Protein AF-A0A2P2J879-F1 (afdb_monomer_lite)

Sequence (138 aa):
MIVTAGTDDEILAEFYRYWCLKEAYVKAIGSGVAYGLDKVEFHHTNWTNISIKIDGQPVKQWKFWLSEHPKKHWVSVARGHPRSAVESYKRALSLVELDQDEYYKAIHLPEKKFVIRTVEQLIPAPLVMDTLVKRTKT

Structure (mmCIF, N/CA/C/O backbone):
data_AF-A0A2P2J879-F1
#
_entry.id   AF-A0A2P2J879-F1
#
loop_
_atom_site.group_PDB
_atom_site.id
_atom_site.type_symbol
_atom_site.label_atom_id
_atom_site.label_alt_id
_atom_site.label_comp_id
_atom_site.label_asym_id
_atom_site.label_entity_id
_atom_site.label_seq_id
_atom_site.pdbx_PDB_ins_code
_atom_site.Cartn_x
_atom_site.Cartn_y
_atom_site.Cartn_z
_atom_site.occupancy
_atom_site.B_iso_or_equiv
_atom_site.auth_seq_id
_atom_site.auth_comp_id
_atom_site.auth_asym_id
_atom_site.auth_atom_id
_atom_site.pdbx_PDB_model_num
ATOM 1 N N . MET A 1 1 ? -8.571 15.320 -6.843 1.00 47.09 1 MET A N 1
ATOM 2 C CA . MET A 1 1 ? -8.275 15.803 -8.209 1.00 47.09 1 MET A CA 1
ATOM 3 C C . MET A 1 1 ? -6.772 16.018 -8.293 1.00 47.09 1 MET A C 1
ATOM 5 O O . MET A 1 1 ? -6.259 16.747 -7.454 1.00 47.09 1 MET A O 1
ATOM 9 N N . ILE A 1 2 ? -6.063 15.330 -9.195 1.00 59.66 2 ILE A N 1
ATOM 10 C CA . ILE A 1 2 ? -4.633 15.590 -9.439 1.00 59.66 2 ILE A CA 1
ATOM 11 C C . ILE A 1 2 ? -4.593 16.864 -10.281 1.00 59.66 2 ILE A C 1
ATOM 13 O O . ILE A 1 2 ? -4.916 16.827 -11.463 1.00 59.66 2 ILE A O 1
ATOM 17 N N . VAL A 1 3 ? -4.332 18.003 -9.643 1.00 55.19 3 VAL A N 1
ATOM 18 C CA . VAL A 1 3 ? -4.157 19.286 -10.331 1.00 55.19 3 VAL A CA 1
ATOM 19 C C . VAL A 1 3 ? -2.695 19.651 -10.184 1.00 55.19 3 VAL A C 1
ATOM 21 O O . VAL A 1 3 ? -2.288 20.249 -9.191 1.00 55.19 3 VAL A O 1
ATOM 24 N N . THR A 1 4 ? -1.889 19.231 -11.144 1.00 58.94 4 THR A N 1
ATOM 25 C CA . THR A 1 4 ? -0.480 19.600 -11.230 1.00 58.94 4 THR A CA 1
ATOM 26 C C . THR A 1 4 ? -0.231 20.166 -12.621 1.00 58.94 4 THR A C 1
ATOM 28 O O . THR A 1 4 ? -0.651 19.590 -13.620 1.00 58.94 4 THR A O 1
ATOM 31 N N . ALA A 1 5 ? 0.409 21.335 -12.690 1.00 58.19 5 ALA A N 1
ATOM 32 C CA . ALA A 1 5 ? 0.972 21.841 -13.935 1.00 58.19 5 ALA A CA 1
ATOM 33 C C . ALA A 1 5 ? 2.221 20.997 -14.226 1.00 58.19 5 ALA A C 1
ATOM 35 O O . ALA A 1 5 ? 3.255 21.198 -13.595 1.00 58.19 5 ALA A O 1
ATOM 36 N N . GLY A 1 6 ? 2.092 19.998 -15.095 1.00 73.50 6 GLY A N 1
ATOM 37 C CA . GLY A 1 6 ? 3.152 19.046 -15.416 1.00 73.50 6 GLY A CA 1
ATOM 38 C C . GLY A 1 6 ? 2.914 18.379 -16.766 1.00 73.50 6 GLY A C 1
ATOM 39 O O . GLY A 1 6 ? 1.856 18.536 -17.374 1.00 73.50 6 GLY A O 1
ATOM 40 N N . THR A 1 7 ? 3.921 17.661 -17.242 1.00 87.69 7 THR A N 1
ATOM 41 C CA . THR A 1 7 ? 3.858 16.817 -18.440 1.00 87.69 7 THR A CA 1
ATOM 42 C C . THR A 1 7 ? 2.912 15.630 -18.241 1.00 87.69 7 THR A C 1
ATOM 44 O O . THR A 1 7 ? 2.654 15.212 -17.110 1.00 87.69 7 THR A O 1
ATOM 47 N N . ASP A 1 8 ? 2.447 15.028 -19.337 1.00 89.19 8 ASP A N 1
ATOM 48 C CA . ASP A 1 8 ? 1.613 13.816 -19.292 1.00 89.19 8 ASP A CA 1
ATOM 49 C C . ASP A 1 8 ? 2.276 12.683 -18.486 1.00 89.19 8 ASP A C 1
ATOM 51 O O . ASP A 1 8 ? 1.615 11.987 -17.716 1.00 89.19 8 ASP A O 1
ATOM 55 N N . ASP A 1 9 ? 3.600 12.547 -18.602 1.00 87.88 9 ASP A N 1
ATOM 56 C CA . ASP A 1 9 ? 4.409 11.573 -17.863 1.00 87.88 9 ASP A CA 1
ATOM 57 C C . ASP A 1 9 ? 4.388 11.821 -16.344 1.00 87.88 9 ASP A C 1
ATOM 59 O O . ASP A 1 9 ? 4.324 10.877 -15.551 1.00 87.88 9 ASP A O 1
ATOM 63 N N . GLU A 1 10 ? 4.432 13.086 -15.921 1.00 88.12 10 GLU A N 1
ATOM 64 C CA . GLU A 1 10 ? 4.366 13.475 -14.509 1.00 88.12 10 GLU A CA 1
ATOM 65 C C . GLU A 1 10 ? 2.960 13.273 -13.945 1.00 88.12 10 GLU A C 1
ATOM 67 O O . GLU A 1 10 ? 2.810 12.732 -12.848 1.00 88.12 10 GLU A O 1
ATOM 72 N N . ILE A 1 11 ? 1.928 13.632 -14.714 1.00 90.38 11 ILE A N 1
ATOM 73 C CA . ILE A 1 11 ? 0.526 13.382 -14.358 1.00 90.38 11 ILE A CA 1
ATOM 74 C C . ILE A 1 11 ? 0.289 11.876 -14.192 1.00 90.38 11 ILE A C 1
ATOM 76 O O . ILE A 1 11 ? -0.329 11.442 -13.215 1.00 90.38 11 ILE A O 1
ATOM 80 N N . LEU A 1 12 ? 0.819 11.062 -15.106 1.00 90.44 12 LEU A N 1
ATOM 81 C CA . LEU A 1 12 ? 0.695 9.611 -15.054 1.00 90.44 12 LEU A CA 1
ATOM 82 C C . LEU A 1 12 ? 1.451 9.008 -13.861 1.00 90.44 12 LEU A C 1
ATOM 84 O O . LEU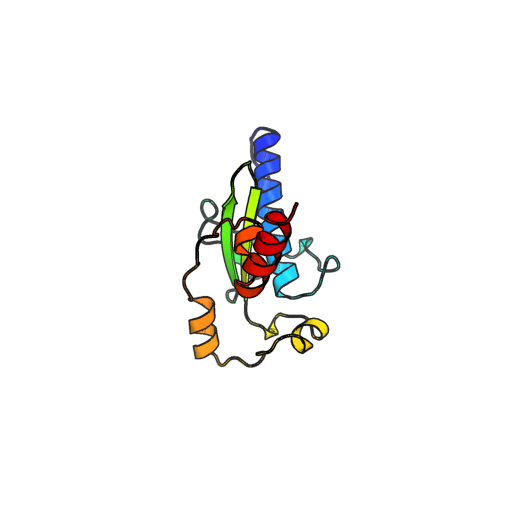 A 1 12 ? 0.939 8.105 -13.195 1.00 90.44 12 LEU A O 1
ATOM 88 N N . ALA A 1 13 ? 2.644 9.516 -13.545 1.00 89.75 13 ALA A N 1
ATOM 89 C CA . ALA A 1 13 ? 3.390 9.088 -12.366 1.00 89.75 13 ALA A CA 1
ATOM 90 C C . ALA A 1 13 ? 2.623 9.394 -11.070 1.00 89.75 13 ALA A C 1
ATOM 92 O O . ALA A 1 13 ? 2.502 8.521 -10.210 1.00 89.75 13 ALA A O 1
ATOM 93 N N . GLU A 1 14 ? 2.057 10.595 -10.946 1.00 92.06 14 GLU A N 1
ATOM 94 C CA . GLU A 1 14 ? 1.207 10.984 -9.815 1.00 92.06 14 GLU A CA 1
ATOM 95 C C . GLU A 1 14 ? -0.024 10.079 -9.701 1.00 92.06 14 GLU A C 1
ATOM 97 O O . GLU A 1 14 ? -0.326 9.570 -8.617 1.00 92.06 14 GLU A O 1
ATOM 102 N N . PHE A 1 15 ? -0.693 9.799 -10.824 1.00 92.44 15 PHE A N 1
ATOM 103 C CA . PHE A 1 15 ? -1.813 8.863 -10.868 1.00 92.44 15 PHE A CA 1
ATOM 104 C C . PHE A 1 15 ? -1.416 7.488 -10.326 1.00 92.44 15 PHE A C 1
ATOM 106 O O . PHE A 1 15 ? -2.097 6.963 -9.442 1.00 92.44 15 PHE A O 1
ATOM 113 N N . TYR A 1 16 ? -0.294 6.924 -10.782 1.00 93.00 16 TYR A N 1
ATOM 114 C CA . TYR A 1 16 ? 0.159 5.619 -10.307 1.00 93.00 16 TYR A CA 1
ATOM 115 C C . TYR A 1 16 ? 0.497 5.607 -8.820 1.00 93.00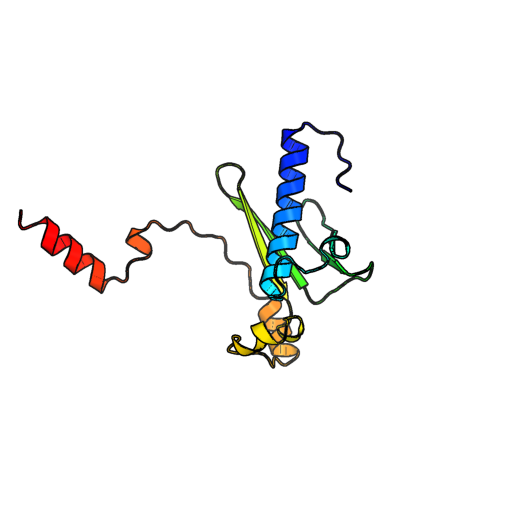 16 TYR A C 1
ATOM 117 O O . TYR A 1 16 ? 0.197 4.617 -8.155 1.00 93.00 16 TYR A O 1
ATOM 125 N N . ARG A 1 17 ? 1.064 6.683 -8.266 1.00 95.06 17 ARG A N 1
ATOM 126 C CA . ARG A 1 17 ? 1.338 6.776 -6.823 1.00 95.06 17 ARG A CA 1
ATOM 127 C C . ARG A 1 17 ? 0.048 6.714 -6.005 1.00 95.06 17 ARG A C 1
ATOM 129 O O . ARG A 1 17 ? -0.064 5.886 -5.098 1.00 95.06 17 ARG A O 1
ATOM 136 N N . TYR A 1 18 ? -0.951 7.525 -6.358 1.00 95.19 18 TYR A N 1
ATOM 137 C CA . TYR A 1 18 ? -2.253 7.510 -5.682 1.00 95.19 18 TYR A CA 1
ATOM 138 C C . TYR A 1 18 ? -2.997 6.189 -5.875 1.00 95.19 18 TYR A C 1
ATOM 140 O O . TYR A 1 18 ? -3.551 5.651 -4.914 1.00 95.19 18 TYR A O 1
ATOM 148 N N . TRP A 1 19 ? -2.991 5.646 -7.093 1.00 94.00 19 TRP A N 1
ATOM 149 C CA . TRP A 1 19 ? -3.592 4.350 -7.394 1.00 94.00 19 TRP A CA 1
ATOM 150 C C . TRP A 1 19 ? -2.954 3.237 -6.559 1.00 94.00 19 TRP A C 1
ATOM 152 O O . TRP A 1 19 ? -3.656 2.476 -5.898 1.00 94.00 19 TRP A O 1
ATOM 162 N N . CYS A 1 20 ? -1.621 3.198 -6.506 1.00 95.25 20 CYS A N 1
ATOM 163 C CA . CYS A 1 20 ? -0.864 2.228 -5.724 1.00 95.25 20 CYS A CA 1
ATOM 164 C C . CYS A 1 20 ? -1.233 2.293 -4.233 1.00 95.25 20 CYS A C 1
ATOM 166 O O . CYS A 1 20 ? -1.431 1.259 -3.596 1.00 95.25 20 CYS A O 1
ATOM 168 N N . LEU A 1 21 ? -1.373 3.491 -3.657 1.00 96.38 21 LEU A N 1
ATOM 169 C CA . LEU A 1 21 ? -1.797 3.663 -2.262 1.00 96.38 21 LEU A CA 1
ATOM 170 C C . LEU A 1 21 ? -3.236 3.186 -2.015 1.00 96.38 21 LEU A C 1
ATOM 172 O O . LEU A 1 21 ? -3.487 2.469 -1.041 1.00 96.38 21 LEU A O 1
ATOM 176 N N . LYS A 1 22 ? -4.171 3.539 -2.905 1.00 95.06 22 LYS A N 1
ATOM 177 C CA . LYS A 1 22 ? -5.574 3.096 -2.838 1.00 95.06 22 LYS A CA 1
ATOM 178 C C . LYS A 1 22 ? -5.693 1.574 -2.911 1.00 95.06 22 LYS A C 1
ATOM 180 O O . LYS A 1 22 ? -6.380 0.977 -2.085 1.00 95.06 22 LYS A O 1
ATOM 185 N N . GLU A 1 23 ? -4.964 0.949 -3.828 1.00 94.94 23 GLU A N 1
ATOM 186 C CA . GLU A 1 23 ? -4.901 -0.506 -3.977 1.00 94.94 23 GLU A CA 1
ATOM 187 C C . GLU A 1 23 ? -4.354 -1.201 -2.726 1.00 94.94 23 GLU A C 1
ATOM 189 O O . GLU A 1 23 ? -4.931 -2.185 -2.265 1.00 94.94 23 GLU A O 1
ATOM 194 N N . ALA A 1 24 ? -3.267 -0.695 -2.132 1.00 95.62 24 ALA A N 1
ATOM 195 C CA . ALA A 1 24 ? -2.731 -1.277 -0.902 1.00 95.62 24 ALA A CA 1
ATOM 196 C C . ALA A 1 24 ? -3.718 -1.177 0.266 1.00 95.62 24 ALA A C 1
ATOM 198 O O . ALA A 1 24 ? -3.851 -2.135 1.027 1.00 95.62 24 ALA A O 1
ATOM 199 N N . TYR A 1 25 ? -4.442 -0.061 0.389 1.00 95.31 25 TYR A N 1
ATOM 200 C CA . TYR A 1 25 ? -5.497 0.090 1.390 1.00 95.31 25 TYR A CA 1
ATOM 201 C C . TYR A 1 25 ? -6.623 -0.938 1.192 1.00 95.31 25 TYR A C 1
ATOM 203 O O . TYR A 1 25 ? -6.941 -1.681 2.120 1.00 95.31 25 TYR A O 1
ATOM 211 N N . VAL A 1 26 ? -7.170 -1.043 -0.024 1.00 94.50 26 VAL A N 1
ATOM 212 C CA . VAL A 1 26 ? -8.242 -1.998 -0.361 1.00 94.50 26 VAL A CA 1
ATOM 213 C C . VAL A 1 26 ? -7.810 -3.443 -0.120 1.00 94.50 26 VAL A C 1
ATOM 215 O O . VAL A 1 26 ? -8.568 -4.231 0.447 1.00 94.50 26 VAL A O 1
ATOM 218 N N . LYS A 1 27 ? -6.573 -3.796 -0.486 1.00 94.25 27 LYS A N 1
ATOM 219 C CA . LYS A 1 27 ? -6.002 -5.125 -0.224 1.00 94.25 27 LYS A CA 1
ATOM 220 C C . LYS A 1 27 ? -5.847 -5.401 1.266 1.00 94.25 27 LYS A C 1
ATOM 222 O O . LYS A 1 27 ? -6.144 -6.506 1.705 1.00 94.25 27 LYS A O 1
ATOM 227 N N . ALA A 1 28 ? -5.426 -4.409 2.047 1.00 94.19 28 ALA A N 1
ATOM 228 C CA . ALA A 1 28 ? -5.265 -4.561 3.488 1.00 94.19 28 ALA A CA 1
ATOM 229 C C . ALA A 1 28 ? -6.601 -4.774 4.218 1.00 94.19 28 ALA A C 1
ATOM 231 O O . ALA A 1 28 ? -6.631 -5.502 5.207 1.00 94.19 28 ALA A O 1
ATOM 232 N N . ILE A 1 29 ? -7.705 -4.190 3.736 1.00 93.69 29 ILE A N 1
ATOM 233 C CA . ILE A 1 29 ? -9.045 -4.451 4.293 1.00 93.69 29 ILE A CA 1
ATOM 234 C C . ILE A 1 29 ? -9.754 -5.649 3.643 1.00 93.69 29 ILE A C 1
ATOM 236 O O . ILE A 1 29 ? -10.730 -6.150 4.195 1.00 93.69 29 ILE A O 1
ATOM 240 N N . GLY A 1 30 ? -9.284 -6.129 2.491 1.00 93.25 30 GLY A N 1
ATOM 241 C CA . GLY A 1 30 ? -9.836 -7.296 1.798 1.00 93.25 30 GLY A CA 1
ATOM 242 C C . GLY A 1 30 ? -11.203 -7.069 1.142 1.00 93.25 30 GLY A C 1
ATOM 243 O O . GLY A 1 30 ? -11.911 -8.034 0.873 1.00 93.25 30 GLY A O 1
ATOM 244 N N . SER A 1 31 ? -11.601 -5.820 0.891 1.00 89.75 31 SER A N 1
ATOM 245 C CA . SER A 1 31 ? -12.914 -5.478 0.314 1.00 89.75 31 SER A CA 1
ATOM 246 C C . SER A 1 31 ? -12.999 -5.666 -1.206 1.00 89.75 31 SER A C 1
ATOM 248 O O . SER A 1 31 ? -14.097 -5.750 -1.756 1.00 89.75 31 SER A O 1
ATOM 250 N N . GLY A 1 32 ? -11.854 -5.741 -1.889 1.00 84.31 32 GLY A N 1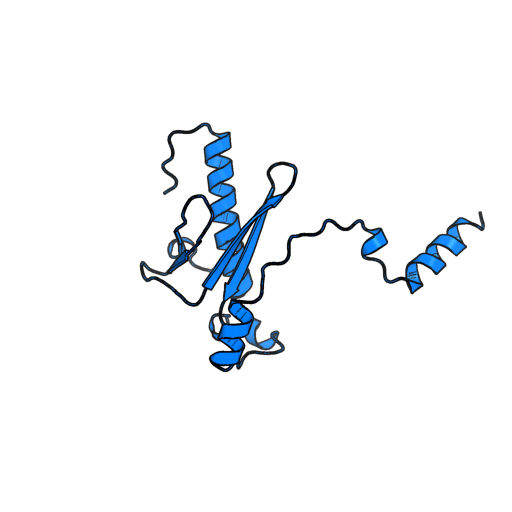
ATOM 251 C CA . GLY A 1 32 ? -11.788 -5.815 -3.348 1.00 84.31 32 GLY A CA 1
ATOM 252 C C . GLY A 1 32 ? -12.251 -4.530 -4.048 1.00 84.31 32 GLY A C 1
ATOM 253 O O . GLY A 1 32 ? -12.432 -3.480 -3.435 1.00 84.31 32 GLY A O 1
ATOM 254 N N . VAL A 1 33 ? -12.448 -4.616 -5.366 1.00 73.75 33 VAL A N 1
ATOM 255 C CA . VAL A 1 33 ? -12.694 -3.455 -6.253 1.00 73.75 33 VAL A CA 1
ATOM 256 C C . VAL A 1 33 ? -14.044 -2.767 -5.997 1.00 73.75 33 VAL A C 1
ATOM 258 O O . VAL A 1 33 ? -14.256 -1.639 -6.423 1.00 73.75 33 VAL A O 1
ATOM 261 N N . ALA A 1 34 ? -14.959 -3.423 -5.278 1.00 75.56 34 ALA A N 1
ATOM 262 C CA . ALA A 1 34 ? -16.264 -2.864 -4.923 1.00 75.56 34 ALA A CA 1
ATOM 263 C C . ALA A 1 34 ? -16.189 -1.773 -3.838 1.00 75.56 34 ALA A C 1
ATOM 265 O O . ALA A 1 34 ? -17.199 -1.143 -3.524 1.00 75.56 34 ALA A O 1
ATOM 266 N N . TYR A 1 35 ? -15.019 -1.557 -3.233 1.00 79.00 35 TYR A N 1
ATOM 267 C CA . TYR A 1 35 ? -14.852 -0.499 -2.250 1.00 79.00 35 TYR A CA 1
ATOM 268 C C . TYR A 1 35 ? -14.948 0.879 -2.909 1.00 79.00 35 TYR A C 1
ATOM 270 O O . TYR A 1 35 ? -14.288 1.135 -3.915 1.00 79.00 35 TYR A O 1
ATOM 278 N N . GLY A 1 36 ? -15.730 1.780 -2.309 1.00 83.50 36 GLY A N 1
ATOM 279 C CA . GLY A 1 36 ? -15.859 3.172 -2.747 1.00 83.50 36 GLY A CA 1
ATOM 280 C C . GLY A 1 36 ? -14.541 3.928 -2.601 1.00 83.50 36 GLY A C 1
ATOM 281 O O . GLY A 1 36 ? -14.283 4.573 -1.585 1.00 83.50 36 GLY A O 1
ATOM 282 N N . LEU A 1 37 ? -13.667 3.806 -3.602 1.00 85.62 37 LEU A N 1
ATOM 283 C CA . LEU A 1 37 ? -12.359 4.454 -3.634 1.00 85.62 37 LEU A CA 1
ATOM 284 C C . LEU A 1 37 ? -12.467 5.976 -3.716 1.00 85.62 37 LEU A C 1
ATOM 286 O O . LEU A 1 37 ? -11.523 6.664 -3.335 1.00 85.62 37 LEU A O 1
ATOM 290 N N . ASP A 1 38 ? -13.587 6.502 -4.200 1.00 88.56 38 ASP A N 1
ATOM 291 C CA . ASP A 1 38 ? -13.933 7.924 -4.207 1.00 88.56 38 ASP A CA 1
ATOM 292 C C . ASP A 1 38 ? -13.917 8.535 -2.799 1.00 88.56 38 ASP A C 1
ATOM 294 O O . ASP A 1 38 ? -13.509 9.680 -2.640 1.00 88.56 38 ASP A O 1
ATOM 298 N N . LYS A 1 39 ? -14.232 7.735 -1.776 1.00 91.25 39 LYS A N 1
ATOM 299 C CA . LYS A 1 39 ? -14.252 8.144 -0.364 1.00 91.25 39 LYS A CA 1
ATOM 300 C C . LYS A 1 39 ? -12.874 8.210 0.286 1.00 91.25 39 LYS A C 1
ATOM 302 O O . LYS A 1 39 ? -12.756 8.689 1.411 1.00 91.25 39 LYS A O 1
ATOM 307 N N . VAL A 1 40 ? -11.850 7.667 -0.376 1.00 93.25 40 VAL A N 1
ATOM 308 C CA . VAL A 1 40 ? -10.492 7.536 0.162 1.00 93.25 40 VAL A CA 1
ATOM 309 C C . VAL A 1 40 ? -9.601 8.641 -0.382 1.00 93.25 40 VAL A C 1
ATOM 311 O O . VAL A 1 40 ? -9.296 8.688 -1.580 1.00 93.25 40 VAL A O 1
ATOM 314 N N . GLU A 1 41 ? -9.112 9.480 0.519 1.00 95.31 41 GLU A N 1
ATOM 315 C CA . GLU A 1 41 ? -8.217 10.590 0.212 1.00 95.31 41 GLU A CA 1
ATOM 316 C C . GLU A 1 41 ? -6.869 10.380 0.896 1.00 95.31 41 GLU A C 1
ATOM 318 O O . GLU A 1 41 ? -6.801 10.113 2.095 1.00 95.31 41 GLU A O 1
ATOM 323 N N . PHE A 1 42 ? -5.787 10.523 0.134 1.00 96.06 42 PHE A N 1
ATOM 324 C CA . PHE A 1 42 ? -4.427 10.475 0.659 1.00 96.06 42 PHE A CA 1
ATOM 325 C C . PHE A 1 42 ? -3.841 11.880 0.732 1.00 96.06 42 PHE A C 1
ATOM 327 O O . PHE A 1 42 ? -3.979 12.669 -0.200 1.00 96.06 42 PHE A O 1
ATOM 334 N N . HIS A 1 43 ? -3.144 12.162 1.828 1.00 95.81 43 HIS A N 1
ATOM 335 C CA . HIS A 1 43 ? -2.389 13.390 2.044 1.00 95.81 43 HIS A CA 1
ATOM 336 C C . HIS A 1 43 ? -0.955 13.043 2.418 1.00 95.81 43 HIS A C 1
ATOM 338 O O . HIS A 1 43 ? -0.719 12.071 3.134 1.00 95.81 43 HIS A O 1
ATOM 344 N N . HIS A 1 44 ? 0.006 13.838 1.964 1.00 95.69 44 HIS A N 1
ATOM 345 C CA . HIS A 1 44 ? 1.422 13.577 2.191 1.00 95.69 44 HIS A CA 1
ATOM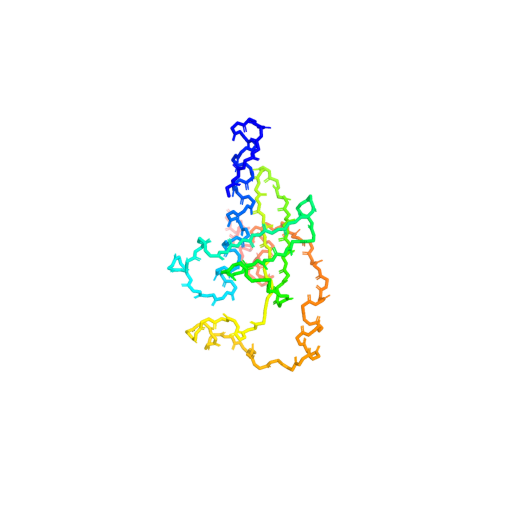 346 C C . HIS A 1 44 ? 2.240 14.868 2.138 1.00 95.69 44 HIS A C 1
ATOM 348 O O . HIS A 1 44 ? 1.813 15.867 1.561 1.00 95.69 44 HIS A O 1
ATOM 354 N N . THR A 1 45 ? 3.474 14.799 2.629 1.00 93.69 45 THR A N 1
ATOM 355 C CA . THR A 1 45 ? 4.507 15.815 2.401 1.00 93.69 45 THR A CA 1
ATOM 356 C C . THR A 1 45 ? 5.589 15.178 1.540 1.00 93.69 45 THR A C 1
ATOM 358 O O . THR A 1 45 ? 6.304 14.302 2.019 1.00 93.69 45 THR A O 1
ATOM 361 N N . ASN A 1 46 ? 5.695 15.560 0.262 1.00 90.75 46 ASN A N 1
ATOM 362 C CA . ASN A 1 46 ? 6.662 14.979 -0.689 1.00 90.75 46 ASN A CA 1
ATOM 363 C C . ASN A 1 46 ? 6.662 13.439 -0.707 1.00 90.75 46 ASN A C 1
ATOM 365 O O . ASN A 1 46 ? 7.716 12.820 -0.601 1.00 90.75 46 ASN A O 1
ATOM 369 N N . TRP A 1 47 ? 5.480 12.816 -0.759 1.00 93.06 47 TRP A N 1
ATOM 370 C CA . TRP A 1 47 ? 5.322 11.354 -0.724 1.00 93.06 47 TRP A CA 1
ATOM 371 C C . TRP A 1 47 ? 5.868 10.660 0.537 1.00 93.06 47 TRP A C 1
ATOM 373 O O . TRP A 1 47 ? 5.977 9.439 0.595 1.00 93.06 47 TRP A O 1
ATOM 383 N N . THR A 1 48 ? 6.131 11.439 1.586 1.00 91.19 48 THR A N 1
ATOM 384 C CA . THR A 1 48 ? 6.433 10.984 2.946 1.00 91.19 48 THR A CA 1
ATOM 385 C C . THR A 1 48 ? 5.314 11.410 3.900 1.00 91.19 48 THR A C 1
ATOM 387 O O . THR A 1 48 ? 4.459 12.221 3.536 1.00 91.19 48 THR A O 1
ATOM 390 N N . ASN A 1 49 ? 5.298 10.867 5.124 1.00 92.69 49 ASN A N 1
ATOM 391 C CA . ASN A 1 49 ? 4.266 11.167 6.131 1.00 92.69 49 ASN A CA 1
ATOM 392 C C . ASN A 1 49 ? 2.836 11.006 5.583 1.00 92.69 49 ASN A C 1
ATOM 394 O O . ASN A 1 49 ? 1.971 11.859 5.774 1.00 92.69 49 ASN A O 1
ATOM 398 N N . ILE A 1 50 ? 2.615 9.917 4.845 1.00 96.00 50 ILE A N 1
ATOM 399 C CA . ILE A 1 50 ? 1.356 9.659 4.156 1.00 96.00 50 ILE A CA 1
ATOM 400 C C . ILE A 1 50 ? 0.265 9.351 5.189 1.00 96.00 50 ILE A C 1
ATOM 402 O O . ILE A 1 50 ? 0.407 8.457 6.024 1.00 96.00 50 ILE A O 1
ATOM 406 N N . SER A 1 51 ? -0.842 10.079 5.098 1.00 95.50 51 SER A N 1
ATOM 407 C CA . SER A 1 51 ? -2.041 9.926 5.919 1.00 95.50 51 SER A CA 1
ATOM 408 C C . SER A 1 51 ? -3.279 9.779 5.039 1.00 95.50 51 SER A C 1
ATOM 410 O O . SER A 1 51 ? -3.258 10.115 3.853 1.00 95.50 51 SER A O 1
ATOM 412 N N . ILE A 1 52 ? -4.353 9.256 5.624 1.00 95.62 52 ILE A N 1
ATOM 413 C CA . ILE A 1 52 ? -5.600 8.948 4.926 1.00 95.62 52 ILE A CA 1
ATOM 414 C C . ILE A 1 52 ? -6.780 9.661 5.590 1.00 95.62 52 ILE A C 1
ATOM 416 O O . ILE A 1 52 ? -6.859 9.757 6.823 1.00 95.62 52 ILE A O 1
ATOM 420 N N . LYS A 1 53 ? -7.720 10.119 4.766 1.00 96.50 53 LYS A N 1
ATOM 421 C CA . LYS A 1 53 ? -9.083 10.447 5.172 1.00 96.50 53 LYS A CA 1
ATOM 422 C C . LYS A 1 53 ? -10.066 9.517 4.477 1.00 96.50 53 LYS A C 1
ATOM 424 O O . LYS A 1 53 ? -9.877 9.164 3.314 1.00 96.50 53 LYS A O 1
ATOM 429 N N . ILE A 1 54 ? -11.102 9.128 5.207 1.00 93.50 54 ILE A N 1
ATOM 430 C CA . ILE A 1 54 ? -12.222 8.345 4.689 1.00 93.50 54 ILE A CA 1
ATOM 431 C C . ILE A 1 54 ? -13.484 9.150 4.950 1.00 93.50 54 ILE A C 1
ATOM 433 O O . ILE A 1 54 ? -13.703 9.569 6.086 1.00 93.50 54 ILE A O 1
ATOM 437 N N . ASP A 1 55 ? -14.265 9.414 3.902 1.00 94.19 55 ASP A N 1
ATOM 438 C CA . ASP A 1 55 ? -15.458 10.269 3.981 1.00 94.19 55 ASP A CA 1
ATOM 439 C C . ASP A 1 55 ? -15.135 11.636 4.634 1.00 94.19 55 ASP A C 1
ATOM 441 O O . ASP A 1 55 ? -15.836 12.132 5.517 1.00 94.19 55 ASP A O 1
ATOM 445 N N . GLY A 1 56 ? -13.989 12.219 4.257 1.00 94.50 56 GLY A N 1
ATOM 446 C CA . GLY A 1 56 ? -13.481 13.487 4.792 1.00 94.50 56 GLY A CA 1
ATOM 447 C C . GLY A 1 56 ? -12.900 13.427 6.214 1.00 94.50 56 GLY A C 1
ATOM 448 O O . GLY A 1 56 ? -12.327 14.418 6.674 1.00 94.50 56 GLY A O 1
ATOM 449 N N . GLN A 1 57 ? -12.978 12.287 6.910 1.00 96.06 57 GLN A N 1
ATOM 450 C CA . GLN A 1 57 ? -12.518 12.142 8.294 1.00 96.06 57 GLN A CA 1
ATOM 451 C C . GLN A 1 57 ? -11.117 11.518 8.387 1.00 96.06 57 GLN A C 1
ATOM 453 O O . GLN A 1 57 ? -10.884 10.456 7.806 1.00 96.06 57 GLN A O 1
ATOM 458 N N . PRO A 1 58 ? -10.167 12.119 9.133 1.00 95.12 58 PRO A N 1
ATOM 459 C CA . PRO A 1 58 ? -8.834 11.548 9.321 1.00 95.12 58 PRO A CA 1
ATOM 460 C C . PRO A 1 58 ? -8.862 10.204 10.052 1.00 95.12 58 PRO A C 1
ATOM 462 O O . PRO A 1 58 ? -9.424 10.095 11.144 1.00 95.12 58 PRO A O 1
ATOM 465 N N . VAL A 1 59 ? -8.162 9.200 9.517 1.00 93.62 59 VAL A N 1
ATOM 466 C CA . VAL A 1 59 ? -8.061 7.872 10.144 1.00 93.62 59 VAL A CA 1
ATOM 467 C C . VAL A 1 59 ? -6.622 7.599 10.573 1.00 93.62 59 VAL A C 1
ATOM 469 O O . VAL A 1 59 ? -5.773 7.193 9.786 1.00 93.62 59 VAL A O 1
ATOM 472 N N . LYS A 1 60 ? -6.344 7.793 11.868 1.00 89.19 60 LYS A N 1
ATOM 473 C CA . LYS A 1 60 ? -4.991 7.677 12.456 1.00 89.19 60 LYS A CA 1
ATOM 474 C C . LYS A 1 60 ? -4.468 6.242 12.569 1.00 89.19 60 LYS A C 1
ATOM 476 O O . LYS A 1 60 ? -3.303 6.030 12.882 1.00 89.19 60 LYS A O 1
ATOM 481 N N . GLN A 1 61 ? -5.330 5.254 12.350 1.00 89.75 61 GLN A N 1
ATOM 482 C CA . GLN A 1 61 ? -5.015 3.834 12.520 1.00 89.75 61 GLN A CA 1
ATOM 483 C C . GLN A 1 61 ? -4.418 3.196 11.265 1.00 89.75 61 GLN A C 1
ATOM 485 O O . GLN A 1 61 ? -4.506 1.986 11.081 1.00 89.75 61 GLN A O 1
ATOM 490 N N . TRP A 1 62 ? -3.838 4.013 10.394 1.00 93.88 62 TRP A N 1
ATOM 491 C CA . TRP A 1 62 ? -3.209 3.562 9.172 1.00 93.88 62 TRP A CA 1
ATOM 492 C C . TRP A 1 62 ? -1.846 4.209 9.011 1.00 93.88 62 TRP A C 1
ATOM 494 O O . TRP A 1 62 ? -1.669 5.397 9.281 1.00 93.88 62 TRP A O 1
ATOM 504 N N . LYS A 1 63 ? -0.893 3.413 8.536 1.00 94.75 63 LYS A N 1
ATOM 505 C CA . LYS A 1 63 ? 0.398 3.885 8.052 1.00 94.75 63 LYS A CA 1
ATOM 506 C C . LYS A 1 63 ? 0.643 3.382 6.649 1.00 94.75 63 LYS A C 1
ATOM 508 O O . LYS A 1 63 ? 0.284 2.251 6.314 1.00 94.75 63 LYS A O 1
ATOM 513 N N . PHE A 1 64 ? 1.288 4.236 5.867 1.00 95.12 64 PHE A N 1
ATOM 514 C CA . PHE A 1 64 ? 1.592 3.972 4.478 1.00 95.12 64 PHE A CA 1
ATOM 515 C C . PHE A 1 64 ? 3.051 4.276 4.184 1.00 95.12 64 PHE A C 1
ATOM 517 O O . PHE A 1 64 ? 3.608 5.261 4.670 1.00 95.12 64 PHE A O 1
ATOM 524 N N . TRP A 1 65 ? 3.633 3.433 3.345 1.00 95.12 65 TRP A N 1
ATOM 525 C CA . TRP A 1 65 ? 4.948 3.625 2.755 1.00 95.12 65 TRP A CA 1
ATOM 526 C C . TRP A 1 65 ? 4.797 3.543 1.248 1.00 95.12 65 TRP A C 1
ATOM 528 O O . TRP A 1 65 ? 4.005 2.741 0.751 1.00 95.12 65 TRP A O 1
ATOM 538 N N . LEU A 1 66 ? 5.543 4.379 0.539 1.00 94.88 66 LEU A N 1
ATOM 539 C CA . LEU A 1 66 ? 5.590 4.407 -0.911 1.00 94.88 66 LEU A CA 1
ATOM 540 C C . LEU A 1 66 ? 7.056 4.440 -1.323 1.00 94.88 66 LEU A C 1
ATOM 542 O O . LEU A 1 66 ? 7.829 5.259 -0.831 1.00 94.88 66 LEU A O 1
ATOM 546 N N . SER A 1 67 ? 7.431 3.538 -2.217 1.00 92.50 67 SER A N 1
ATOM 547 C CA . SER A 1 67 ? 8.786 3.437 -2.742 1.00 92.50 67 SER A CA 1
ATOM 548 C C . SER A 1 67 ? 8.746 3.307 -4.256 1.00 92.50 67 SER A C 1
ATOM 550 O O . SER A 1 67 ? 7.883 2.623 -4.814 1.00 92.50 67 SER A O 1
ATOM 552 N N . GLU A 1 68 ? 9.677 3.989 -4.915 1.00 90.50 68 GLU A N 1
ATOM 553 C CA . GLU A 1 68 ? 9.933 3.770 -6.331 1.00 90.50 68 GLU A CA 1
ATOM 554 C C . GLU A 1 68 ? 10.820 2.537 -6.491 1.00 90.50 68 GLU A C 1
ATOM 556 O O . GLU A 1 68 ? 11.822 2.364 -5.794 1.00 90.50 68 GLU A O 1
ATOM 561 N N . HIS A 1 69 ? 10.455 1.686 -7.436 1.00 84.81 69 HIS A N 1
ATOM 562 C CA . HIS A 1 69 ? 11.229 0.538 -7.860 1.00 84.81 69 HIS A CA 1
ATOM 563 C C . HIS A 1 69 ? 11.701 0.760 -9.311 1.00 84.81 69 HIS A C 1
ATOM 565 O O . HIS A 1 69 ? 11.036 1.482 -10.063 1.00 84.81 69 HIS A O 1
ATOM 571 N N . PRO A 1 70 ? 12.835 0.165 -9.744 1.00 83.69 70 PRO A N 1
ATOM 572 C CA . PRO A 1 70 ? 13.366 0.317 -11.096 1.00 83.69 70 PRO A CA 1
ATOM 573 C C . PRO A 1 70 ? 12.317 0.304 -12.215 1.00 83.69 70 PRO A C 1
ATOM 575 O O . PRO A 1 70 ? 11.369 -0.483 -12.183 1.00 83.69 70 PRO A O 1
ATOM 578 N N . LYS A 1 71 ? 12.555 1.114 -13.254 1.00 83.81 71 LYS A N 1
ATOM 579 C CA . LYS A 1 71 ? 11.681 1.277 -14.432 1.00 83.81 71 LYS A CA 1
ATOM 580 C C . LYS A 1 71 ? 10.324 1.939 -14.125 1.00 83.81 71 LYS A C 1
ATOM 582 O O . LYS A 1 71 ? 9.316 1.507 -14.671 1.00 83.81 71 LYS A O 1
ATOM 587 N N . LYS A 1 72 ? 10.305 2.984 -13.285 1.00 84.12 72 LYS A N 1
ATOM 588 C CA . LYS A 1 72 ? 9.099 3.772 -12.953 1.00 84.12 72 LYS A CA 1
ATOM 589 C C . LYS A 1 72 ? 7.960 2.931 -12.340 1.00 84.12 72 LYS A C 1
ATOM 591 O O . LYS A 1 72 ? 6.785 3.204 -12.579 1.00 84.12 72 LYS A O 1
ATOM 596 N N . HIS A 1 73 ? 8.292 1.898 -11.564 1.00 89.31 73 HIS A N 1
ATOM 597 C CA . HIS A 1 73 ? 7.291 1.108 -10.844 1.00 89.31 73 HIS A CA 1
ATOM 598 C C . HIS A 1 73 ? 7.090 1.670 -9.439 1.00 89.31 73 HIS A C 1
ATOM 600 O O . HIS A 1 73 ? 8.047 2.074 -8.785 1.00 89.31 73 HIS A O 1
ATOM 606 N N . TRP A 1 74 ? 5.854 1.637 -8.949 1.00 92.88 74 TRP A N 1
ATOM 607 C CA . TRP A 1 74 ? 5.517 2.077 -7.598 1.00 92.88 74 TRP A CA 1
ATOM 608 C C . TRP A 1 74 ? 5.111 0.891 -6.743 1.00 92.88 74 TRP A C 1
ATOM 610 O O . TRP A 1 74 ? 4.292 0.067 -7.155 1.00 92.88 74 TRP A O 1
ATOM 620 N N . VAL A 1 75 ? 5.672 0.826 -5.540 1.00 94.25 75 VAL A N 1
ATOM 621 C CA . VAL A 1 75 ? 5.301 -0.161 -4.532 1.00 94.25 75 VAL A CA 1
ATOM 622 C C . VAL A 1 75 ? 4.866 0.571 -3.278 1.00 94.25 75 VAL A C 1
ATOM 624 O O . VAL A 1 75 ? 5.609 1.396 -2.742 1.00 94.25 75 VAL A O 1
ATOM 627 N N . SER A 1 76 ? 3.668 0.249 -2.804 1.00 95.12 76 SER A N 1
ATOM 628 C CA . SER A 1 76 ? 3.120 0.779 -1.567 1.00 95.12 76 SER A CA 1
ATOM 629 C C . SER A 1 76 ? 2.870 -0.337 -0.557 1.00 95.12 76 SER A C 1
ATOM 631 O O . SER A 1 76 ? 2.583 -1.486 -0.901 1.00 95.12 76 SER A O 1
ATOM 633 N N . VAL A 1 77 ? 2.979 0.014 0.719 1.00 95.06 77 VAL A N 1
ATOM 634 C CA . VAL A 1 77 ? 2.622 -0.853 1.841 1.00 95.06 77 VAL A CA 1
ATOM 635 C C . VAL A 1 77 ? 1.618 -0.103 2.693 1.00 95.06 77 VAL A C 1
ATOM 637 O O . VAL A 1 77 ? 1.892 1.016 3.115 1.00 95.06 77 VAL A O 1
ATOM 640 N N . ALA A 1 78 ? 0.478 -0.728 2.972 1.00 95.12 78 ALA A N 1
ATOM 641 C CA . ALA A 1 78 ? -0.506 -0.239 3.926 1.00 95.12 78 ALA A CA 1
ATOM 642 C C . ALA A 1 78 ? -0.499 -1.141 5.162 1.00 95.12 78 ALA A C 1
ATOM 644 O O . ALA A 1 78 ? -0.524 -2.368 5.046 1.00 95.12 78 ALA A O 1
ATOM 645 N N . ARG A 1 79 ? -0.474 -0.542 6.351 1.00 94.25 79 ARG A N 1
ATOM 646 C CA . ARG A 1 79 ? -0.679 -1.251 7.618 1.00 94.25 79 ARG A CA 1
ATOM 647 C C . ARG A 1 79 ? -1.783 -0.566 8.397 1.00 94.25 79 ARG A C 1
ATOM 649 O O . ARG A 1 79 ? -1.717 0.642 8.613 1.00 94.25 79 ARG A O 1
ATOM 656 N N . GLY A 1 80 ? -2.751 -1.350 8.845 1.00 92.50 80 GLY A N 1
ATOM 657 C CA . GLY A 1 80 ? -3.843 -0.897 9.690 1.00 92.50 80 GLY A CA 1
ATOM 658 C C . GLY A 1 80 ? -4.323 -2.014 10.603 1.00 92.50 80 GLY A C 1
ATOM 659 O O . GLY A 1 80 ? -3.871 -3.155 10.506 1.00 92.50 80 GLY A O 1
ATOM 660 N N . HIS A 1 81 ? -5.221 -1.678 11.523 1.00 91.06 81 HIS A N 1
ATOM 661 C CA . HIS A 1 81 ? -5.729 -2.641 12.495 1.00 91.06 81 HIS A CA 1
ATOM 662 C C . HIS A 1 81 ? -6.573 -3.735 11.802 1.00 91.06 81 HIS A C 1
ATOM 664 O O . HIS A 1 81 ? -7.480 -3.371 11.045 1.00 91.06 81 HIS A O 1
ATOM 670 N N . PRO A 1 82 ? -6.379 -5.040 12.107 1.00 90.12 82 PRO A N 1
ATOM 671 C CA . PRO A 1 82 ? -7.139 -6.156 11.520 1.00 90.12 82 PRO A CA 1
ATOM 672 C C . PRO A 1 82 ? -8.666 -6.010 11.588 1.00 90.12 82 PRO A C 1
ATOM 674 O O . PRO A 1 82 ? -9.368 -6.368 10.650 1.00 90.12 82 PRO A O 1
ATOM 677 N N . ARG A 1 83 ? -9.200 -5.396 12.653 1.00 89.38 83 ARG A N 1
ATOM 678 C CA . ARG A 1 83 ? -10.612 -4.985 12.768 1.00 89.38 83 ARG A CA 1
ATOM 679 C C . ARG A 1 83 ? -11.184 -4.222 11.569 1.00 89.38 83 ARG A C 1
ATOM 681 O O . ARG A 1 83 ? -12.392 -4.281 11.364 1.00 89.38 83 ARG A O 1
ATOM 688 N N . SER A 1 84 ? -10.342 -3.522 10.811 1.00 90.62 84 SER A N 1
ATOM 689 C CA . SER A 1 84 ? -10.741 -2.754 9.625 1.00 90.62 84 SER A CA 1
ATOM 690 C C . SER A 1 84 ? -11.016 -3.649 8.415 1.00 90.62 84 SER A C 1
ATOM 692 O O . SER A 1 84 ? -11.603 -3.184 7.444 1.00 90.62 84 SER A O 1
ATOM 694 N N . ALA A 1 85 ? -10.577 -4.910 8.453 1.00 92.44 85 ALA A N 1
ATOM 695 C CA . ALA A 1 85 ? -10.833 -5.868 7.395 1.00 92.44 85 ALA A CA 1
ATOM 696 C C . ALA A 1 85 ? -12.306 -6.291 7.343 1.00 92.44 85 ALA A C 1
ATOM 698 O O . ALA A 1 85 ? -13.008 -6.333 8.360 1.00 92.44 85 ALA A O 1
ATOM 699 N N . VAL A 1 86 ? -12.761 -6.648 6.145 1.00 92.75 86 VAL A N 1
ATOM 700 C CA . VAL A 1 86 ? -14.077 -7.252 5.938 1.00 92.75 86 VAL A CA 1
ATOM 701 C C . VAL A 1 86 ? -14.136 -8.642 6.569 1.00 92.75 86 VAL A C 1
ATOM 703 O O . VAL A 1 86 ? -13.124 -9.329 6.711 1.00 92.75 86 VAL A O 1
ATOM 706 N N . GLU A 1 87 ? -15.340 -9.074 6.931 1.00 91.44 87 GLU A N 1
ATOM 707 C CA . GLU A 1 87 ? -15.544 -10.296 7.713 1.00 91.44 87 GLU A CA 1
ATOM 708 C C . GLU A 1 87 ? -15.025 -11.560 7.018 1.00 91.44 87 GLU A C 1
ATOM 710 O O . GLU A 1 87 ? -14.408 -12.418 7.643 1.00 91.44 87 GLU A O 1
ATOM 715 N N . SER A 1 88 ? -15.212 -11.659 5.700 1.00 91.06 88 SER A N 1
ATOM 716 C CA . SER A 1 88 ? -14.682 -12.775 4.914 1.00 91.06 88 SER A CA 1
ATOM 717 C C . SER A 1 88 ? -13.157 -12.857 4.981 1.00 91.06 88 SER A C 1
ATOM 719 O O . SER A 1 88 ? -12.617 -13.957 5.063 1.00 91.06 88 SER A O 1
ATOM 721 N N . TYR A 1 89 ? -12.465 -11.713 4.992 1.00 91.94 89 TYR A N 1
ATOM 722 C CA . TYR A 1 89 ? -11.009 -11.670 5.063 1.00 91.94 89 TYR A CA 1
ATOM 723 C C . TYR A 1 89 ? -10.494 -11.926 6.482 1.00 91.94 89 TYR A C 1
ATOM 725 O O . TYR A 1 89 ? -9.522 -12.659 6.647 1.00 91.94 89 TYR A O 1
ATOM 733 N N . LYS A 1 90 ? -11.184 -11.425 7.517 1.00 92.19 90 LYS A N 1
ATOM 734 C CA . LYS A 1 90 ? -10.840 -11.691 8.928 1.00 92.19 90 LYS A CA 1
ATOM 735 C C . LYS A 1 90 ? -10.729 -13.179 9.243 1.00 92.19 90 LYS A C 1
ATOM 737 O O . LYS A 1 90 ? -9.826 -13.571 9.970 1.00 92.19 90 LYS A O 1
ATOM 742 N N . ARG A 1 91 ? -11.584 -14.011 8.644 1.00 90.88 91 ARG A N 1
ATOM 743 C CA . ARG A 1 91 ? -11.559 -15.477 8.811 1.00 90.88 91 ARG A CA 1
ATOM 744 C C . ARG A 1 91 ? -10.266 -16.137 8.324 1.00 90.88 91 ARG A C 1
ATOM 746 O O . ARG A 1 91 ? -9.968 -17.246 8.748 1.00 90.88 91 ARG A O 1
ATOM 753 N N . ALA A 1 92 ? -9.523 -15.482 7.433 1.00 89.62 92 ALA A N 1
ATOM 754 C CA . ALA A 1 92 ? -8.236 -15.960 6.932 1.00 89.62 92 ALA A CA 1
ATOM 755 C C . ALA A 1 92 ? -7.037 -15.412 7.729 1.00 89.62 92 ALA A C 1
ATOM 757 O O . ALA A 1 92 ? -5.907 -15.846 7.505 1.00 89.62 92 ALA A O 1
ATOM 758 N N . LEU A 1 93 ? -7.253 -14.455 8.637 1.00 87.69 93 LEU A N 1
ATOM 759 C CA . LEU A 1 93 ? -6.190 -13.887 9.459 1.00 87.69 93 LEU A CA 1
ATOM 760 C C . LEU A 1 93 ? -5.914 -14.800 10.656 1.00 87.69 93 LEU A C 1
ATOM 762 O O . LEU A 1 93 ? -6.820 -15.169 11.396 1.00 87.69 93 LEU A O 1
ATOM 766 N N . SER A 1 94 ? -4.639 -15.114 10.888 1.00 85.00 94 SER A N 1
ATOM 767 C CA . SER A 1 94 ? -4.211 -15.906 12.048 1.00 85.00 94 SER A CA 1
ATOM 768 C C . SER A 1 94 ? -4.321 -15.149 13.375 1.00 85.00 94 SER A C 1
ATOM 770 O O . SER A 1 94 ? -4.270 -15.764 14.435 1.00 85.00 94 SER A O 1
ATOM 772 N N . LEU A 1 95 ? -4.416 -13.818 13.319 1.00 79.88 95 LEU A N 1
ATOM 773 C CA . LEU A 1 95 ? -4.481 -12.935 14.478 1.00 79.88 95 LEU A CA 1
ATOM 774 C C . LEU A 1 95 ? -5.378 -11.735 14.152 1.00 79.88 95 LEU A C 1
ATOM 776 O O . LEU A 1 95 ? -5.066 -10.946 13.258 1.00 79.88 95 LEU A O 1
ATOM 780 N N . VAL A 1 96 ? -6.504 -11.628 14.857 1.00 78.12 96 VAL A N 1
ATOM 781 C CA . VAL A 1 96 ? -7.530 -10.589 14.635 1.00 78.12 96 VAL A CA 1
ATOM 782 C C . VAL A 1 96 ? -7.683 -9.689 15.859 1.00 78.12 96 VAL A C 1
ATOM 784 O O . VAL A 1 96 ? -7.786 -8.469 15.708 1.00 78.12 96 VAL A O 1
ATOM 787 N N . GLU A 1 97 ? -7.648 -10.289 17.047 1.00 82.31 97 GLU A N 1
ATOM 788 C CA . GLU A 1 97 ? -7.618 -9.585 18.325 1.00 82.31 97 GLU A CA 1
ATOM 789 C C . GLU A 1 97 ? -6.169 -9.219 18.643 1.00 82.31 97 GLU A C 1
ATOM 791 O O . GLU A 1 97 ? -5.330 -10.091 18.852 1.00 82.31 97 GLU A O 1
ATOM 796 N N . LEU A 1 98 ? -5.884 -7.922 18.606 1.00 82.00 98 LEU A N 1
ATOM 797 C CA . LEU A 1 98 ? -4.636 -7.332 19.072 1.00 82.00 98 LEU A C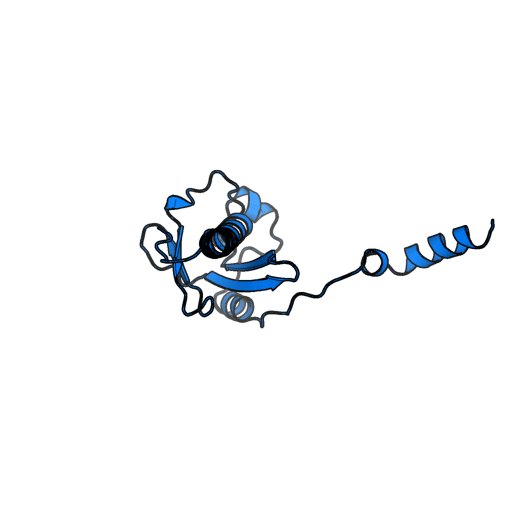A 1
ATOM 798 C C . LEU A 1 98 ? -5.013 -6.373 20.186 1.00 82.00 98 LEU A C 1
ATOM 800 O O . LEU A 1 98 ? -5.907 -5.539 19.995 1.00 82.00 98 LEU A O 1
ATOM 804 N N . ASP A 1 99 ? -4.330 -6.452 21.320 1.00 86.25 99 ASP A N 1
ATOM 805 C CA . ASP A 1 99 ? -4.472 -5.391 22.307 1.00 86.25 99 ASP A CA 1
ATOM 806 C C . ASP A 1 99 ? -3.855 -4.072 21.788 1.00 86.25 99 ASP A C 1
ATOM 808 O O . ASP A 1 99 ? -3.203 -4.007 20.736 1.00 86.25 99 ASP A O 1
ATOM 812 N N . GLN A 1 100 ? -4.108 -2.972 22.503 1.00 84.31 100 GLN A N 1
ATOM 813 C CA . GLN A 1 100 ? -3.616 -1.650 22.100 1.00 84.31 100 GLN A CA 1
ATOM 814 C C . GLN A 1 100 ? -2.086 -1.593 22.005 1.00 84.31 100 GLN A C 1
ATOM 816 O O . GLN A 1 100 ? -1.560 -0.940 21.099 1.00 84.31 100 GLN A O 1
ATOM 821 N N . ASP A 1 101 ? -1.378 -2.285 22.894 1.00 87.69 101 ASP A N 1
ATOM 822 C CA . ASP A 1 101 ? 0.079 -2.261 22.979 1.00 87.69 101 ASP A CA 1
ATOM 823 C C . ASP A 1 101 ? 0.710 -3.117 21.877 1.00 87.69 101 ASP A C 1
ATOM 825 O O . ASP A 1 101 ? 1.673 -2.695 21.231 1.00 87.69 101 ASP A O 1
ATOM 829 N N . GLU A 1 102 ? 0.167 -4.305 21.622 1.00 87.81 102 GLU A N 1
ATOM 830 C CA . GLU A 1 102 ? 0.544 -5.192 20.523 1.00 87.81 102 GLU A CA 1
ATOM 831 C C . GLU A 1 102 ? 0.333 -4.507 19.178 1.00 87.81 102 GLU A C 1
ATOM 833 O O . GLU A 1 102 ? 1.240 -4.476 18.339 1.00 87.81 102 GLU A O 1
ATOM 838 N N . TYR A 1 103 ? -0.832 -3.887 18.992 1.00 86.50 103 TYR A N 1
ATOM 839 C CA . TYR A 1 103 ? -1.126 -3.108 17.802 1.00 86.50 103 TYR A CA 1
ATOM 840 C C . TYR A 1 103 ? -0.158 -1.931 17.648 1.00 86.50 103 TYR A C 1
ATOM 842 O O . TYR A 1 103 ? 0.403 -1.730 16.564 1.00 86.50 103 TYR A O 1
ATOM 850 N N . TYR A 1 104 ? 0.083 -1.171 18.722 1.00 87.56 104 TYR A N 1
ATOM 851 C CA . TYR A 1 104 ? 1.010 -0.043 18.700 1.00 87.56 104 TYR A CA 1
ATOM 852 C C . TYR A 1 104 ? 2.425 -0.493 18.320 1.00 87.56 104 TYR A C 1
ATOM 854 O O . TYR A 1 104 ? 3.056 0.132 17.465 1.00 87.56 104 TYR A O 1
ATOM 862 N N . LYS A 1 105 ? 2.912 -1.611 18.866 1.00 88.19 105 LYS A N 1
ATOM 863 C CA . LYS A 1 105 ? 4.203 -2.201 18.483 1.00 88.19 105 LYS A CA 1
ATOM 864 C C . LYS A 1 105 ? 4.208 -2.612 17.010 1.00 88.19 105 LYS A C 1
ATOM 866 O O . LYS A 1 105 ? 5.117 -2.221 16.279 1.00 88.19 105 LYS A O 1
ATOM 871 N N . ALA A 1 106 ? 3.183 -3.329 16.549 1.00 86.19 106 ALA A N 1
ATOM 872 C CA . ALA A 1 106 ? 3.090 -3.839 15.181 1.00 86.19 106 ALA A CA 1
ATOM 873 C C . ALA A 1 106 ? 3.070 -2.717 14.129 1.00 86.19 106 ALA A C 1
ATOM 875 O O . ALA A 1 106 ? 3.782 -2.785 13.122 1.00 86.19 106 ALA A O 1
ATOM 876 N N . ILE A 1 107 ? 2.308 -1.645 14.365 1.00 88.25 107 ILE A N 1
ATOM 877 C CA . ILE A 1 107 ? 2.221 -0.518 13.426 1.00 88.25 107 ILE A CA 1
ATOM 878 C C . ILE A 1 107 ? 3.481 0.362 13.430 1.00 88.25 107 ILE A C 1
ATOM 880 O O . ILE A 1 107 ? 3.723 1.100 12.474 1.00 88.25 107 ILE A O 1
ATOM 884 N N . HIS A 1 108 ? 4.311 0.292 14.473 1.00 87.81 108 HIS A N 1
ATOM 885 C CA . HIS A 1 108 ? 5.600 0.993 14.551 1.00 87.81 108 HIS A CA 1
ATOM 886 C C . HIS A 1 108 ? 6.800 0.124 14.163 1.00 87.81 108 HIS A C 1
ATOM 888 O O . HIS A 1 108 ? 7.923 0.628 14.176 1.00 87.81 108 HIS A O 1
ATOM 894 N N . LEU A 1 109 ? 6.591 -1.137 13.761 1.00 86.12 109 LEU A N 1
ATOM 895 C CA . LEU A 1 109 ? 7.674 -1.967 13.240 1.00 86.12 109 LEU A CA 1
ATOM 896 C C . LEU A 1 109 ? 8.368 -1.263 12.066 1.00 86.12 109 LEU A C 1
ATOM 898 O O . LEU A 1 109 ? 7.676 -0.759 11.169 1.00 86.12 109 LEU A O 1
ATOM 902 N N . PRO A 1 110 ? 9.713 -1.264 12.029 1.00 83.81 110 PRO A N 1
ATOM 903 C CA . PRO A 1 110 ? 10.455 -0.596 10.976 1.00 83.81 110 PRO A CA 1
ATOM 904 C C . PRO A 1 110 ? 10.039 -1.131 9.608 1.00 83.81 110 PRO A C 1
ATOM 906 O O . PRO A 1 110 ? 9.752 -2.321 9.421 1.00 83.81 110 PRO A O 1
ATOM 909 N N . GLU A 1 111 ? 9.988 -0.231 8.636 1.00 78.75 111 GLU A N 1
ATOM 910 C CA . GLU A 1 111 ? 9.835 -0.631 7.250 1.00 78.75 111 GLU A CA 1
ATOM 911 C C . GLU A 1 111 ? 11.113 -1.355 6.809 1.00 78.75 111 GLU A C 1
ATOM 913 O O . GLU A 1 111 ? 12.228 -0.866 7.005 1.00 78.75 111 GLU A O 1
ATOM 918 N N . LYS A 1 112 ? 10.957 -2.548 6.235 1.00 81.50 112 LYS A N 1
ATOM 919 C CA . LYS A 1 112 ? 12.060 -3.244 5.578 1.00 81.50 112 LYS A CA 1
ATOM 920 C C . LYS A 1 112 ? 12.040 -2.856 4.109 1.00 81.50 112 LYS A C 1
ATOM 922 O O . LYS A 1 112 ? 10.993 -2.952 3.477 1.00 81.50 112 LYS A O 1
ATOM 927 N N . LYS A 1 113 ? 13.199 -2.478 3.567 1.00 85.44 113 LYS A N 1
ATOM 928 C CA . LYS A 1 113 ? 13.342 -2.217 2.132 1.00 85.44 113 LYS A CA 1
ATOM 929 C C . LYS A 1 113 ? 13.010 -3.473 1.330 1.00 85.44 113 LYS A C 1
ATOM 931 O O . LYS A 1 113 ? 13.371 -4.582 1.733 1.00 85.44 113 LYS A O 1
ATOM 936 N N . PHE A 1 114 ? 12.368 -3.284 0.181 1.00 87.50 114 PHE A N 1
ATOM 937 C CA . PHE A 1 114 ? 12.168 -4.359 -0.783 1.00 87.50 114 PHE A CA 1
ATOM 938 C C . PHE A 1 114 ? 13.513 -4.919 -1.243 1.00 87.50 114 PHE A C 1
ATOM 940 O O . PHE A 1 114 ? 14.473 -4.180 -1.467 1.00 87.50 114 PHE A O 1
ATOM 947 N N . VAL A 1 115 ? 13.571 -6.242 -1.381 1.00 89.56 115 VAL A N 1
ATOM 948 C CA . VAL A 1 115 ? 14.746 -6.946 -1.887 1.00 89.56 115 VAL A CA 1
ATOM 949 C C . VAL A 1 115 ? 14.331 -7.718 -3.125 1.00 89.56 115 VAL A C 1
ATOM 951 O O . VAL A 1 115 ? 13.442 -8.566 -3.060 1.00 89.56 115 VAL A O 1
ATOM 954 N N . ILE A 1 116 ? 14.985 -7.427 -4.246 1.00 88.38 116 ILE A N 1
ATOM 955 C CA . ILE A 1 116 ? 14.780 -8.166 -5.490 1.00 88.38 116 ILE A CA 1
ATOM 956 C C . ILE A 1 116 ? 15.334 -9.577 -5.300 1.00 88.38 116 ILE A C 1
ATOM 958 O O . ILE A 1 116 ? 16.465 -9.755 -4.839 1.00 88.38 116 ILE A O 1
ATOM 962 N N . ARG A 1 117 ? 14.521 -10.576 -5.646 1.00 90.56 117 ARG A N 1
ATOM 963 C CA . ARG A 1 117 ? 14.908 -11.986 -5.643 1.00 90.56 117 ARG A CA 1
ATOM 964 C C . ARG A 1 117 ? 14.842 -12.550 -7.051 1.00 90.56 117 ARG A C 1
ATOM 966 O O . ARG A 1 117 ? 13.907 -12.243 -7.789 1.00 90.56 117 ARG A O 1
ATOM 973 N N . THR A 1 118 ? 15.825 -13.364 -7.416 1.00 91.75 118 THR A N 1
ATOM 974 C CA . THR A 1 118 ? 15.747 -14.181 -8.634 1.00 91.75 118 THR A CA 1
ATOM 975 C C . THR A 1 118 ? 14.880 -15.411 -8.377 1.00 91.75 118 THR A C 1
ATOM 977 O O . THR A 1 118 ? 14.602 -15.750 -7.224 1.00 91.75 118 THR A O 1
ATOM 980 N N . VAL A 1 119 ? 14.458 -16.099 -9.440 1.00 90.81 119 VAL A N 1
ATOM 981 C CA . VAL A 1 119 ? 13.639 -17.315 -9.320 1.00 90.81 119 VAL A CA 1
ATOM 982 C C . VAL A 1 119 ? 14.367 -18.383 -8.503 1.00 90.81 119 VAL A C 1
ATOM 984 O O . VAL A 1 119 ? 13.764 -19.015 -7.644 1.00 90.81 119 VAL A O 1
ATOM 987 N N . GLU A 1 120 ? 15.676 -18.529 -8.689 1.00 91.44 120 GLU A N 1
ATOM 988 C CA . G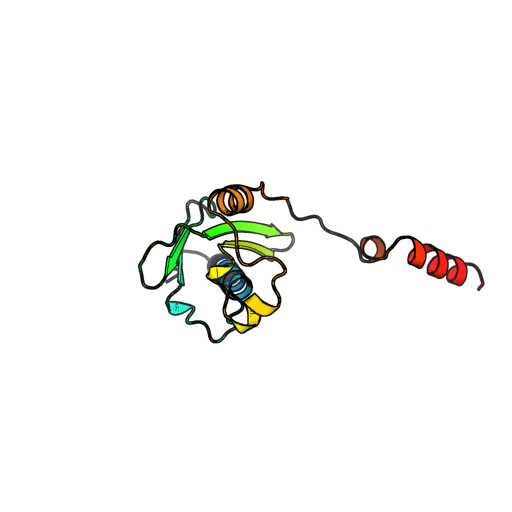LU A 1 120 ? 16.511 -19.501 -7.977 1.00 91.44 120 GLU A CA 1
ATOM 989 C C . GLU A 1 120 ? 16.521 -19.246 -6.467 1.00 91.44 120 GLU A C 1
ATOM 991 O O . GLU A 1 120 ? 16.533 -20.189 -5.682 1.00 91.44 120 GLU A O 1
ATOM 996 N N . GLN A 1 121 ? 16.458 -17.978 -6.048 1.00 89.44 121 GLN A N 1
ATOM 997 C CA . GLN A 1 121 ? 16.404 -17.597 -4.634 1.00 89.44 121 GLN A CA 1
ATOM 998 C C . GLN A 1 121 ? 15.039 -17.871 -3.984 1.00 89.44 121 GLN A C 1
ATOM 1000 O O . GLN A 1 121 ? 14.927 -17.776 -2.762 1.00 89.44 121 GLN A O 1
ATOM 1005 N N . LEU A 1 122 ? 14.007 -18.183 -4.775 1.00 88.94 122 LEU A N 1
ATOM 1006 C CA . LEU A 1 122 ? 12.680 -18.570 -4.287 1.00 88.94 122 LEU A CA 1
ATOM 1007 C C . LEU A 1 122 ? 12.535 -20.090 -4.129 1.00 88.94 122 LEU A C 1
ATOM 1009 O O . LEU A 1 122 ? 11.583 -20.543 -3.496 1.00 88.94 122 LEU A O 1
ATOM 1013 N N . ILE A 1 123 ? 13.458 -20.878 -4.690 1.00 87.12 123 ILE A N 1
ATOM 1014 C CA . ILE A 1 123 ? 13.424 -22.338 -4.615 1.00 87.12 123 ILE A CA 1
ATOM 1015 C C . ILE A 1 123 ? 14.046 -22.778 -3.279 1.00 87.12 123 ILE A C 1
ATOM 1017 O O . ILE A 1 123 ? 15.199 -22.441 -3.000 1.00 87.12 123 ILE A O 1
ATOM 1021 N N . PRO A 1 124 ? 13.331 -23.556 -2.445 1.00 79.88 124 PRO A N 1
ATOM 1022 C CA . PRO A 1 124 ? 13.908 -24.140 -1.240 1.00 79.88 124 PRO A CA 1
ATOM 1023 C C . PRO A 1 124 ? 15.161 -24.964 -1.570 1.00 79.88 124 PRO A C 1
ATOM 1025 O O . PRO A 1 124 ? 15.155 -25.748 -2.519 1.00 79.88 124 PRO A O 1
ATOM 1028 N N . ALA A 1 125 ? 16.215 -24.840 -0.759 1.00 69.31 125 ALA A N 1
ATOM 1029 C CA . ALA A 1 125 ? 17.513 -25.488 -0.989 1.00 69.31 125 ALA A CA 1
ATOM 1030 C C . ALA A 1 125 ? 17.470 -26.989 -1.390 1.00 69.31 125 ALA A C 1
ATOM 1032 O O . ALA A 1 125 ? 18.267 -27.372 -2.249 1.00 69.31 125 ALA A O 1
ATOM 1033 N N . PRO A 1 126 ? 16.554 -27.840 -0.873 1.00 65.81 126 PRO A N 1
ATOM 1034 C CA . PRO A 1 126 ? 16.484 -29.247 -1.281 1.00 65.81 126 PRO A CA 1
ATOM 1035 C C . PRO A 1 126 ? 16.148 -29.462 -2.769 1.00 65.81 126 PRO A C 1
ATOM 1037 O O . PRO A 1 126 ? 16.644 -30.400 -3.380 1.00 65.81 126 PRO A O 1
ATOM 1040 N N . LEU A 1 127 ? 15.353 -28.576 -3.380 1.00 59.19 127 LEU A N 1
ATOM 1041 C CA . LEU A 1 127 ? 14.875 -28.710 -4.768 1.00 59.19 127 LEU A CA 1
ATOM 1042 C C . LEU A 1 127 ? 15.918 -28.272 -5.813 1.00 59.19 127 LEU A C 1
ATOM 1044 O O . LEU A 1 127 ? 15.873 -28.692 -6.974 1.00 59.19 127 LEU A O 1
ATOM 1048 N N . VAL A 1 128 ? 16.879 -27.435 -5.412 1.00 58.84 128 VAL A N 1
ATOM 1049 C CA . VAL A 1 128 ? 17.950 -26.949 -6.298 1.00 58.84 128 VAL A CA 1
ATOM 1050 C C . VAL A 1 128 ? 18.936 -28.074 -6.627 1.00 58.84 128 VAL A C 1
ATOM 1052 O O . VAL A 1 128 ? 19.361 -28.199 -7.778 1.00 58.84 128 VAL A O 1
ATOM 1055 N N . MET A 1 129 ? 19.243 -28.941 -5.655 1.00 56.06 129 MET A N 1
ATOM 1056 C CA . MET A 1 129 ? 20.158 -30.070 -5.858 1.00 56.06 129 MET A CA 1
ATOM 1057 C C . MET A 1 129 ? 19.590 -31.111 -6.829 1.00 56.06 129 MET A C 1
ATOM 1059 O O . MET A 1 129 ? 20.293 -31.522 -7.750 1.00 56.06 129 MET A O 1
ATOM 1063 N N . ASP A 1 130 ? 18.304 -31.454 -6.723 1.00 57.31 130 ASP A N 1
ATOM 1064 C CA . ASP A 1 130 ? 17.658 -32.407 -7.640 1.00 57.31 130 ASP A CA 1
ATOM 1065 C C . ASP A 1 130 ? 17.626 -31.913 -9.094 1.00 57.31 130 ASP A C 1
ATOM 1067 O O . ASP A 1 130 ? 17.683 -32.703 -10.041 1.00 57.31 130 ASP A O 1
ATOM 1071 N N . THR A 1 131 ? 17.562 -30.594 -9.289 1.00 58.06 131 THR A N 1
ATOM 1072 C CA . THR A 1 131 ? 17.515 -29.978 -10.621 1.00 58.06 131 THR A CA 1
ATOM 1073 C C . THR A 1 131 ? 18.906 -29.896 -11.257 1.00 58.06 131 THR A C 1
ATOM 1075 O O . THR A 1 131 ? 19.050 -30.104 -12.464 1.00 58.06 131 THR A O 1
ATOM 1078 N N . LEU A 1 132 ? 19.948 -29.649 -10.455 1.00 57.94 132 LEU A N 1
ATOM 1079 C CA . LEU A 1 132 ? 21.340 -29.645 -10.914 1.00 57.94 132 LEU A CA 1
ATOM 1080 C C . LEU A 1 132 ? 21.851 -31.061 -11.213 1.00 57.94 132 LEU A C 1
ATOM 1082 O O . LEU A 1 132 ? 22.486 -31.255 -12.246 1.00 57.94 132 LEU A O 1
ATOM 1086 N N . VAL A 1 133 ? 21.501 -32.059 -10.393 1.00 56.03 133 VAL A N 1
ATOM 1087 C CA . VAL A 1 133 ? 21.869 -33.474 -10.614 1.00 56.03 133 VAL A CA 1
ATOM 1088 C C . VAL A 1 133 ? 21.238 -34.044 -11.891 1.00 56.03 133 VAL A C 1
ATOM 1090 O O . VAL A 1 133 ? 21.837 -34.887 -12.557 1.00 56.03 133 VAL A O 1
ATOM 1093 N N . LYS A 1 134 ? 20.046 -33.572 -12.282 1.00 55.72 134 LYS A N 1
ATOM 1094 C CA . LYS A 1 134 ? 19.418 -33.961 -13.557 1.00 55.72 134 LYS A CA 1
ATOM 1095 C C . LYS A 1 134 ? 20.076 -33.311 -14.778 1.00 55.72 134 LYS A C 1
ATOM 1097 O O . LYS A 1 134 ? 20.054 -33.906 -15.849 1.00 55.72 134 LYS A O 1
ATOM 1102 N N . ARG A 1 135 ? 20.681 -32.126 -14.633 1.00 56.22 135 ARG A N 1
ATOM 1103 C CA . ARG A 1 135 ? 21.353 -31.413 -15.737 1.00 56.22 135 ARG A CA 1
ATOM 1104 C C . ARG A 1 135 ? 22.763 -31.920 -16.044 1.00 56.22 135 ARG A C 1
ATOM 1106 O O . ARG A 1 135 ? 23.232 -31.699 -17.149 1.00 56.22 135 ARG A O 1
ATOM 1113 N N . THR A 1 136 ? 23.422 -32.615 -15.120 1.00 52.62 136 THR A N 1
ATOM 1114 C CA . THR A 1 136 ? 24.764 -33.200 -15.321 1.00 52.62 136 THR A CA 1
ATOM 1115 C C . THR A 1 136 ? 24.758 -34.645 -15.837 1.00 52.62 136 THR A C 1
ATOM 1117 O O . THR A 1 136 ? 25.820 -35.250 -15.945 1.00 52.62 136 THR A O 1
ATOM 1120 N N . LYS A 1 137 ? 23.587 -35.213 -16.166 1.00 49.19 137 LYS A N 1
ATOM 1121 C CA . LYS A 1 137 ? 23.438 -36.583 -16.702 1.00 49.19 137 LYS A CA 1
ATOM 1122 C C . LYS A 1 137 ? 22.993 -36.663 -18.174 1.00 49.19 137 LYS A C 1
ATOM 1124 O O . LYS A 1 137 ? 22.475 -37.698 -18.582 1.00 49.19 137 LYS A O 1
ATOM 1129 N N . THR A 1 138 ? 23.184 -35.609 -18.966 1.00 42.03 138 THR A N 1
ATOM 1130 C CA . THR A 1 138 ? 23.016 -35.659 -20.436 1.00 42.03 138 THR A CA 1
ATOM 1131 C C . THR A 1 138 ? 24.320 -35.255 -21.095 1.00 42.03 138 THR A C 1
ATOM 1133 O O . THR A 1 138 ? 24.680 -35.895 -22.102 1.00 42.03 138 THR A O 1
#

Organism: Rhizophora mucronata (NCBI:txid61149)

Radius of gyration: 19.69 Å; chains: 1; bounding box: 41×58×43 Å

Secondary structure (DSSP, 8-state):
-------HHHHHHHHHHHHHHHHHHHHHHT-GGGS-GGGEEEEEETTEEEEEEETTEE-TTEEEEEEEETTTEEEEEEEE-GGGS-HHHHTT-S-----HHHHHHHHTSPPPPP----SGGGS-HHHHHHHHHHHT--

pLDDT: mean 85.4, std 12.67, range [42.03, 96.5]

Foldseek 3Di:
DPDDPDDPVVSVLVVQQLVQQLVQVCVLQVVPPPDPSVQWDWDADVQHPIWIGGNNHTDPQKDKHWDADPPSHIHMHIDGQLVSHDPVVNVVDPDRDDPPVRSVCVRPPDDDDDDDDDPVNVDPPVVVVVVVVVVVPD

InterPro domains:
  IPR008278 4'-phosphopantetheinyl transferase domain [PF01648] (12-77)
  IPR037143 4'-phosphopantetheinyl transferase domain superfamily [G3DSA:3.90.470.20] (1-80)
  IPR037143 4'-phosphopantetheinyl transferase domain superfamily [SSF56214] (7-82)
  IPR050559 Phosphopantetheinyl Transferase Superfamily [PTHR12215] (4-111)